Protein AF-X1UR05-F1 (afdb_monomer_lite)

Structure (mmCIF, N/CA/C/O backbone):
data_AF-X1UR05-F1
#
_entry.id   AF-X1UR05-F1
#
loop_
_atom_site.group_PDB
_atom_site.id
_atom_site.type_symbol
_atom_site.label_atom_id
_atom_site.label_alt_id
_atom_site.label_comp_id
_atom_site.label_asym_id
_atom_site.label_entity_id
_atom_site.label_seq_id
_atom_site.pdbx_PDB_ins_code
_atom_site.Cartn_x
_atom_site.Cartn_y
_atom_site.Cartn_z
_atom_site.occupancy
_atom_site.B_iso_or_equiv
_atom_site.auth_seq_id
_atom_site.auth_comp_id
_atom_site.auth_asym_id
_atom_site.auth_atom_id
_atom_site.pdbx_PDB_model_num
ATOM 1 N N . TYR A 1 1 ? -1.140 5.756 9.117 1.00 87.75 1 TYR A N 1
ATOM 2 C CA . TYR A 1 1 ? -1.607 6.255 10.423 1.00 87.75 1 TYR A CA 1
ATOM 3 C C . TYR A 1 1 ? -3.114 6.112 10.459 1.00 87.75 1 TYR A C 1
ATOM 5 O O . TYR A 1 1 ? -3.742 6.456 9.465 1.00 87.75 1 TYR A O 1
ATOM 13 N N . GLU A 1 2 ? -3.680 5.613 11.554 1.00 88.81 2 GLU A N 1
ATOM 14 C CA . GLU A 1 2 ? -5.135 5.563 11.750 1.00 88.81 2 GLU A CA 1
ATOM 15 C C . GLU A 1 2 ? -5.666 6.941 12.170 1.00 88.81 2 GLU A C 1
ATOM 17 O O . GLU A 1 2 ? -5.026 7.631 12.968 1.00 88.81 2 GLU A O 1
ATOM 22 N N . ASN A 1 3 ? -6.813 7.354 11.628 1.00 89.69 3 ASN A N 1
ATOM 23 C CA . ASN A 1 3 ? -7.494 8.575 12.054 1.00 89.69 3 ASN A CA 1
ATOM 24 C C . ASN A 1 3 ? -8.343 8.278 13.297 1.00 89.69 3 ASN A C 1
ATOM 26 O O . ASN A 1 3 ? -9.353 7.588 13.199 1.00 89.69 3 ASN A O 1
ATOM 30 N N . LEU A 1 4 ? -7.960 8.846 14.441 1.00 93.88 4 LEU A N 1
ATOM 31 C CA . LEU A 1 4 ? -8.647 8.660 15.724 1.00 93.88 4 LEU A CA 1
ATOM 32 C C . LEU A 1 4 ? -9.708 9.746 15.994 1.00 93.88 4 LEU A C 1
ATOM 34 O O . LEU A 1 4 ? -10.296 9.795 17.072 1.00 93.88 4 LEU A O 1
ATOM 38 N N . GLY A 1 5 ? -9.953 10.632 15.023 1.00 94.25 5 GLY A N 1
ATOM 39 C CA . GLY A 1 5 ? -10.890 11.746 15.133 1.00 94.25 5 GLY A CA 1
ATOM 40 C C . GLY A 1 5 ? -10.262 13.021 15.705 1.00 94.25 5 GLY A C 1
ATOM 41 O O . GLY A 1 5 ? -9.177 13.026 16.284 1.00 94.25 5 GLY A O 1
ATOM 42 N N . GLY A 1 6 ? -10.935 14.157 15.489 1.00 95.81 6 GLY A N 1
ATOM 43 C CA . GLY A 1 6 ? -10.518 15.455 16.042 1.00 95.81 6 GLY A CA 1
ATOM 44 C C . GLY A 1 6 ? -9.135 15.945 15.589 1.00 95.81 6 GLY A C 1
ATOM 45 O O . GLY A 1 6 ? -8.530 16.760 16.276 1.00 95.81 6 GLY A O 1
ATOM 46 N N . GLY A 1 7 ? -8.616 15.434 14.468 1.00 96.25 7 GLY A N 1
ATOM 47 C CA . GLY A 1 7 ? -7.263 15.735 13.985 1.00 96.25 7 GLY A CA 1
ATOM 48 C C . GLY A 1 7 ? -6.148 14.947 14.685 1.00 96.25 7 GLY A C 1
ATOM 49 O O . GLY A 1 7 ? -4.976 15.246 14.471 1.00 96.25 7 GLY A O 1
ATOM 50 N N . THR A 1 8 ? -6.494 13.949 15.504 1.00 96.62 8 THR A N 1
ATOM 51 C CA . THR A 1 8 ? -5.534 13.055 16.160 1.00 96.62 8 THR A CA 1
ATOM 52 C C . THR A 1 8 ? -5.306 11.807 15.313 1.00 96.62 8 THR A C 1
ATOM 54 O O . THR A 1 8 ? -6.251 11.207 14.801 1.00 96.62 8 THR A O 1
ATOM 57 N N . PHE A 1 9 ? -4.045 11.396 15.195 1.00 95.12 9 PHE A N 1
ATOM 58 C CA . PHE A 1 9 ? -3.635 10.209 14.452 1.00 95.12 9 PHE A CA 1
ATOM 59 C C . PHE A 1 9 ? -2.905 9.230 15.371 1.00 95.12 9 PHE A C 1
ATOM 61 O O . PHE A 1 9 ? -2.172 9.649 16.268 1.00 95.12 9 PHE A O 1
ATOM 68 N N . GLY A 1 10 ? -3.120 7.934 15.144 1.00 93.31 10 GLY A N 1
ATOM 69 C CA . GLY A 1 10 ? -2.452 6.857 15.876 1.00 93.31 10 GLY A CA 1
ATOM 70 C C . GLY A 1 10 ? -0.977 6.697 15.499 1.00 93.31 10 GLY A C 1
ATOM 71 O O . GLY A 1 10 ? -0.355 7.590 14.928 1.00 93.31 10 GLY A O 1
ATOM 72 N N . SER A 1 11 ? -0.401 5.532 15.791 1.00 95.00 11 SER A N 1
ATOM 73 C CA . SER A 1 11 ? 0.950 5.177 15.340 1.00 95.00 11 SER A CA 1
ATOM 74 C C . SER A 1 11 ? 0.993 4.869 13.834 1.00 95.00 11 SER A C 1
ATOM 76 O O . SER A 1 11 ? -0.034 4.664 13.173 1.00 95.00 11 SER A O 1
ATOM 78 N N . GLN A 1 12 ? 2.200 4.866 13.260 1.00 91.12 12 GLN A N 1
ATOM 79 C CA . GLN A 1 12 ? 2.399 4.447 11.875 1.00 91.12 12 GLN A CA 1
ATOM 80 C C . GLN A 1 12 ? 2.056 2.961 11.738 1.00 91.12 12 GLN A C 1
ATOM 82 O O . GLN A 1 12 ? 2.528 2.142 12.518 1.00 91.12 12 GLN A O 1
ATOM 87 N N . GLN A 1 13 ? 1.270 2.639 10.714 1.00 88.56 13 GLN A N 1
ATOM 88 C CA . GLN A 1 13 ? 0.993 1.272 10.288 1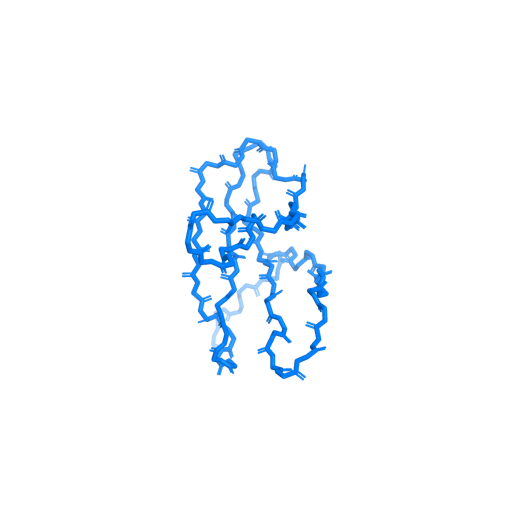.00 88.56 13 GLN A CA 1
ATOM 89 C C . GLN A 1 13 ? 1.718 1.083 8.958 1.00 88.56 13 GLN A C 1
ATOM 91 O O . GLN A 1 13 ? 1.504 1.872 8.031 1.00 88.56 13 GLN A O 1
ATOM 96 N N . VAL A 1 14 ? 2.642 0.128 8.899 1.00 89.94 14 VAL A N 1
ATOM 97 C CA . VAL A 1 14 ? 3.462 -0.144 7.714 1.00 89.94 14 VAL A CA 1
ATOM 98 C C . VAL A 1 14 ? 2.903 -1.383 7.030 1.00 89.94 14 VAL A C 1
ATOM 100 O O . VAL A 1 14 ? 2.924 -2.454 7.620 1.00 89.94 14 VAL A O 1
ATOM 103 N N . ILE A 1 15 ? 2.427 -1.225 5.794 1.00 87.25 15 ILE A N 1
ATOM 104 C CA . ILE A 1 15 ? 1.939 -2.337 4.962 1.00 87.25 15 ILE A CA 1
ATOM 105 C C . ILE A 1 15 ? 3.122 -3.057 4.304 1.00 87.25 15 ILE A C 1
ATOM 107 O O . ILE A 1 15 ? 3.216 -4.275 4.339 1.00 87.25 15 ILE A O 1
ATOM 111 N N . SER A 1 16 ? 4.062 -2.306 3.721 1.00 88.94 16 SER A N 1
ATOM 112 C CA . SER A 1 16 ? 5.287 -2.858 3.140 1.00 88.94 16 SER A CA 1
ATOM 113 C C . SER A 1 16 ? 6.331 -1.766 2.932 1.00 88.94 16 SER A C 1
ATOM 115 O O . SER A 1 16 ? 5.999 -0.6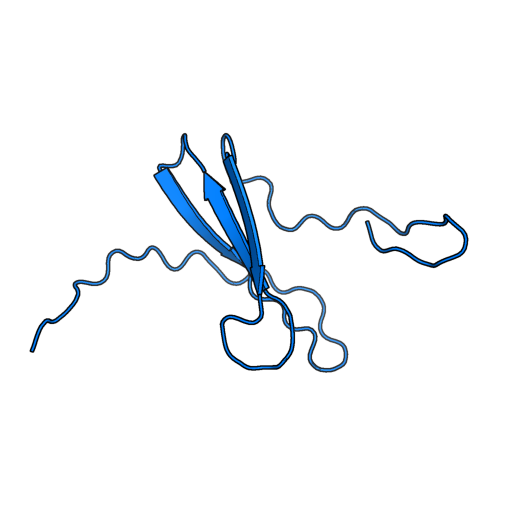10 2.663 1.00 88.94 16 SER A O 1
ATOM 117 N N . THR A 1 17 ? 7.604 -2.143 3.027 1.00 90.69 17 THR A N 1
ATOM 118 C CA . THR A 1 17 ? 8.753 -1.319 2.614 1.00 90.69 17 THR A CA 1
ATOM 119 C C . THR A 1 17 ? 9.487 -1.915 1.414 1.00 90.69 17 THR A C 1
ATOM 121 O O . THR A 1 17 ? 10.572 -1.454 1.077 1.00 90.69 17 THR A O 1
ATOM 124 N N . GLN A 1 18 ? 8.931 -2.965 0.803 1.00 90.38 18 GLN A N 1
ATOM 125 C CA . GLN A 1 18 ? 9.599 -3.753 -0.237 1.00 90.38 18 GLN A CA 1
ATOM 126 C C . GLN A 1 18 ? 9.249 -3.312 -1.664 1.00 90.38 18 GLN A C 1
ATOM 128 O O . GLN A 1 18 ? 9.873 -3.789 -2.599 1.00 90.38 18 GLN A O 1
ATOM 133 N N . ALA A 1 19 ? 8.267 -2.424 -1.847 1.00 89.94 19 ALA A N 1
ATOM 134 C CA . ALA A 1 19 ? 7.870 -1.934 -3.166 1.00 89.94 19 ALA A CA 1
ATOM 135 C C . ALA A 1 19 ? 8.835 -0.838 -3.662 1.00 89.94 19 ALA A C 1
ATOM 137 O O . ALA A 1 19 ? 8.639 0.349 -3.373 1.00 89.94 19 ALA A O 1
ATOM 138 N N . ASP A 1 20 ? 9.867 -1.220 -4.417 1.00 92.94 20 ASP A N 1
ATOM 139 C CA . ASP A 1 20 ? 10.867 -0.295 -4.943 1.00 92.94 20 ASP A CA 1
ATOM 140 C C . ASP A 1 20 ? 10.285 0.572 -6.065 1.00 92.94 20 ASP A C 1
ATOM 142 O O . ASP A 1 20 ? 9.864 0.115 -7.137 1.00 92.94 20 ASP A O 1
ATOM 146 N N . ARG A 1 21 ? 10.261 1.880 -5.797 1.00 94.06 21 ARG A N 1
ATOM 147 C CA . ARG A 1 21 ? 9.640 2.888 -6.654 1.00 94.06 21 ARG A CA 1
ATOM 148 C C . ARG A 1 21 ? 8.190 2.519 -6.983 1.00 94.06 21 ARG A C 1
ATOM 150 O O . ARG A 1 21 ? 7.814 2.403 -8.153 1.00 94.06 21 ARG A O 1
ATOM 157 N N . ALA A 1 22 ? 7.378 2.346 -5.940 1.00 93.31 22 ALA A N 1
ATOM 158 C CA . ALA A 1 22 ? 5.928 2.247 -6.069 1.00 93.31 22 ALA A CA 1
ATOM 159 C C . ALA A 1 22 ? 5.378 3.443 -6.871 1.00 93.31 22 ALA A C 1
ATOM 161 O O . ALA A 1 22 ? 5.628 4.600 -6.530 1.00 93.31 22 ALA A O 1
ATOM 162 N N . VAL A 1 23 ? 4.657 3.161 -7.957 1.00 96.56 23 VAL A N 1
ATOM 163 C CA . VAL A 1 23 ? 4.108 4.180 -8.874 1.00 96.56 23 VAL A CA 1
ATOM 164 C C . VAL A 1 23 ? 2.606 4.370 -8.717 1.00 96.56 23 VAL A C 1
ATOM 166 O O . VAL A 1 23 ? 2.084 5.428 -9.060 1.00 96.56 23 VAL A O 1
ATOM 169 N N . SER A 1 24 ? 1.911 3.365 -8.190 1.00 95.69 24 SER A N 1
ATOM 170 C CA . SER A 1 24 ? 0.479 3.431 -7.930 1.00 95.69 24 SER A CA 1
ATOM 171 C C . SER A 1 24 ? 0.090 2.511 -6.784 1.00 95.69 24 SER A C 1
ATOM 173 O O . SER A 1 24 ? 0.664 1.431 -6.621 1.00 95.69 24 SER A O 1
ATOM 175 N N . VAL A 1 25 ? -0.927 2.939 -6.041 1.00 94.69 25 VAL A N 1
ATOM 176 C CA . VAL A 1 25 ? -1.601 2.155 -5.007 1.00 94.69 25 VAL A CA 1
ATOM 177 C C . VAL A 1 25 ? -3.108 2.222 -5.226 1.00 94.69 25 VAL A C 1
ATOM 179 O O . VAL A 1 25 ? -3.621 3.260 -5.652 1.00 94.69 25 VAL A O 1
ATOM 182 N N . TYR A 1 26 ? -3.806 1.124 -4.959 1.00 96.06 26 TYR A N 1
ATOM 183 C CA . TYR A 1 26 ? -5.262 1.042 -5.044 1.00 96.06 26 TYR A CA 1
ATOM 184 C C . TYR A 1 26 ? -5.806 0.237 -3.868 1.00 96.06 26 TYR A C 1
ATOM 186 O O . TYR A 1 26 ? -5.129 -0.679 -3.407 1.00 96.06 26 TYR A O 1
ATOM 194 N N . ALA A 1 27 ? -6.996 0.595 -3.387 1.00 94.50 27 ALA A N 1
ATOM 195 C CA . ALA A 1 27 ? -7.654 -0.102 -2.293 1.00 94.50 27 ALA A CA 1
ATOM 196 C C . ALA A 1 27 ? -9.070 -0.514 -2.701 1.00 94.50 27 ALA A C 1
ATOM 198 O O . ALA A 1 27 ? -9.849 0.333 -3.153 1.00 94.50 27 ALA A O 1
ATOM 199 N N . CYS A 1 28 ? -9.366 -1.802 -2.566 1.00 93.25 28 CYS A N 1
ATOM 200 C CA . CYS A 1 28 ? -10.668 -2.409 -2.826 1.00 93.25 28 CYS A CA 1
ATOM 201 C C . CYS A 1 28 ? -10.733 -3.790 -2.177 1.00 93.25 28 CYS A C 1
ATOM 203 O O . CYS A 1 28 ? -9.714 -4.463 -2.111 1.00 93.25 28 CYS A O 1
ATOM 205 N N . ASP A 1 29 ? -11.929 -4.210 -1.791 1.00 93.19 29 ASP A N 1
ATOM 206 C CA . ASP A 1 29 ? -12.255 -5.593 -1.431 1.00 93.19 29 ASP A CA 1
ATOM 207 C C . ASP A 1 29 ? -12.021 -6.527 -2.636 1.00 93.19 29 ASP A C 1
ATOM 209 O O . ASP A 1 29 ? -12.775 -6.483 -3.618 1.00 93.19 29 ASP A O 1
ATOM 213 N N . LEU A 1 30 ? -10.908 -7.271 -2.632 1.00 89.12 30 LEU A N 1
ATOM 214 C CA . LEU A 1 30 ? -10.481 -8.113 -3.753 1.00 89.12 30 LEU A CA 1
ATOM 215 C C . LEU A 1 30 ? -10.963 -9.559 -3.603 1.00 89.12 30 LEU A C 1
ATOM 217 O O . LEU A 1 30 ? -11.156 -10.232 -4.623 1.00 89.12 30 LEU A O 1
ATOM 221 N N . ASP A 1 31 ? -11.153 -10.035 -2.374 1.00 89.38 31 ASP A N 1
ATOM 222 C CA . ASP A 1 31 ? -11.541 -11.413 -2.069 1.00 89.38 31 ASP A CA 1
ATOM 223 C C . ASP A 1 31 ? -13.029 -11.586 -1.694 1.00 89.38 31 ASP A C 1
ATOM 225 O O . ASP A 1 31 ? -13.553 -12.705 -1.741 1.00 89.38 31 ASP A O 1
ATOM 229 N N . GLY A 1 32 ? -13.743 -10.483 -1.470 1.00 91.38 32 GLY A N 1
ATOM 230 C CA . GLY A 1 32 ? -15.178 -10.430 -1.220 1.00 91.38 32 GLY A CA 1
ATOM 231 C C . GLY A 1 32 ? -15.567 -10.615 0.245 1.00 91.38 32 GLY A C 1
ATOM 232 O O . GLY A 1 32 ? -16.730 -10.957 0.504 1.00 91.38 32 GLY A O 1
ATOM 233 N N . ASP A 1 33 ? -14.639 -10.449 1.189 1.00 88.44 33 ASP A N 1
ATOM 234 C CA . ASP A 1 33 ? -14.898 -10.627 2.619 1.00 88.44 33 ASP A CA 1
ATOM 235 C C . ASP A 1 33 ? -15.491 -9.375 3.305 1.00 88.44 33 ASP A C 1
ATOM 237 O O . ASP A 1 33 ? -16.015 -9.444 4.426 1.00 88.44 33 ASP A O 1
ATOM 241 N N . GLY A 1 34 ? -15.543 -8.259 2.571 1.00 88.19 34 GLY A N 1
ATOM 242 C CA . GLY A 1 34 ? -16.141 -7.000 2.994 1.00 88.19 34 GLY A CA 1
ATOM 243 C C . GLY A 1 34 ? -15.156 -6.015 3.614 1.00 88.19 34 GLY A C 1
ATOM 244 O O . GLY A 1 34 ? -15.585 -4.931 4.037 1.00 88.19 34 GLY A O 1
ATOM 245 N N . ASP A 1 35 ? -13.871 -6.347 3.660 1.00 87.25 35 ASP A N 1
ATOM 246 C CA . ASP A 1 35 ? -12.815 -5.428 4.030 1.00 87.25 35 ASP A CA 1
ATOM 247 C C . ASP A 1 35 ? -11.991 -4.973 2.800 1.00 87.25 35 ASP A C 1
ATOM 249 O O . ASP A 1 35 ? -12.056 -5.553 1.724 1.00 87.25 35 ASP A O 1
ATOM 253 N N . ASN A 1 36 ? -11.343 -3.801 2.880 1.00 89.69 36 ASN A N 1
ATOM 254 C CA . ASN A 1 36 ? -10.611 -3.268 1.726 1.00 89.69 36 ASN A CA 1
ATOM 255 C C . ASN A 1 36 ? -9.148 -3.706 1.775 1.00 89.69 36 ASN A C 1
ATOM 257 O O . ASN A 1 36 ? -8.388 -3.220 2.619 1.00 89.69 36 ASN A O 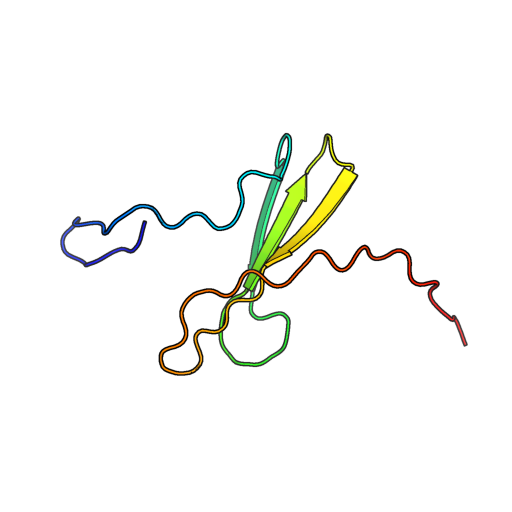1
ATOM 261 N N . ASP A 1 37 ? -8.737 -4.464 0.767 1.00 90.56 37 ASP A N 1
ATOM 262 C CA . ASP A 1 37 ? -7.345 -4.819 0.521 1.00 90.56 37 ASP A CA 1
ATOM 263 C C . ASP A 1 37 ? -6.525 -3.670 -0.067 1.00 90.56 37 ASP A C 1
ATOM 265 O O . ASP A 1 37 ? -7.051 -2.630 -0.482 1.00 90.56 37 ASP A O 1
ATOM 269 N N . VAL A 1 38 ? -5.207 -3.881 -0.181 1.00 92.50 38 VAL A N 1
ATOM 270 C CA . VAL A 1 38 ? -4.292 -2.955 -0.860 1.00 92.50 38 VAL A CA 1
ATOM 271 C C . VAL A 1 38 ? -3.521 -3.636 -1.988 1.00 92.50 38 VAL A C 1
ATOM 273 O O . VAL A 1 38 ? -2.890 -4.674 -1.810 1.00 92.50 38 VAL A O 1
ATOM 276 N N . LEU A 1 39 ? -3.486 -2.982 -3.150 1.00 93.69 39 LEU A N 1
ATOM 277 C CA . LEU A 1 39 ? -2.639 -3.324 -4.290 1.00 93.69 39 LEU A CA 1
ATOM 278 C C . LEU A 1 39 ? -1.577 -2.246 -4.504 1.00 93.69 39 LEU A C 1
ATOM 280 O O . LEU A 1 39 ? -1.866 -1.049 -4.448 1.00 93.69 39 LEU A O 1
ATOM 284 N N . SER A 1 40 ? -0.353 -2.660 -4.825 1.00 94.19 40 SER A N 1
ATOM 285 C CA . SER A 1 40 ? 0.719 -1.752 -5.250 1.00 94.19 40 SER A CA 1
ATOM 286 C C . SER A 1 40 ? 1.351 -2.214 -6.554 1.00 94.19 40 SER A C 1
AT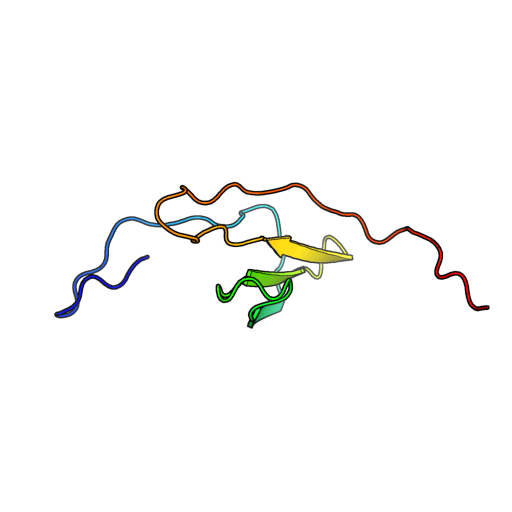OM 288 O O . SER A 1 40 ? 1.548 -3.413 -6.739 1.00 94.19 40 SER A O 1
ATOM 290 N N . ALA A 1 41 ? 1.721 -1.268 -7.418 1.00 94.12 41 ALA A N 1
ATOM 291 C CA . ALA A 1 41 ? 2.592 -1.526 -8.563 1.00 94.12 41 ALA A CA 1
ATOM 292 C C . ALA A 1 41 ? 3.945 -0.843 -8.341 1.00 94.12 41 ALA A C 1
ATOM 294 O O . ALA A 1 41 ? 3.994 0.370 -8.103 1.00 94.12 41 ALA A O 1
ATOM 295 N N . SER A 1 42 ? 5.034 -1.604 -8.434 1.00 93.00 42 SER A N 1
ATOM 296 C CA . SER A 1 42 ? 6.402 -1.108 -8.286 1.00 93.00 42 SER A CA 1
ATOM 297 C C . SER A 1 42 ? 7.159 -1.196 -9.609 1.00 93.00 42 SER A C 1
ATOM 299 O O . SER A 1 42 ? 7.143 -2.210 -10.310 1.00 93.00 42 SER A O 1
ATOM 301 N N . HIS A 1 43 ? 7.781 -0.081 -10.002 1.00 92.44 43 HIS A N 1
ATOM 302 C CA . HIS A 1 43 ? 8.417 0.017 -11.314 1.00 92.44 43 HIS A CA 1
ATOM 303 C C . HIS A 1 43 ? 9.759 -0.718 -11.360 1.00 92.44 43 HIS A C 1
ATOM 305 O O . HIS A 1 43 ? 10.100 -1.279 -12.397 1.00 92.44 43 HIS A O 1
ATOM 311 N N . TYR A 1 44 ? 10.540 -0.695 -10.276 1.00 94.44 44 TYR A N 1
ATOM 312 C CA . TYR A 1 44 ? 11.874 -1.303 -10.278 1.00 94.44 44 TYR A CA 1
ATOM 313 C C . TYR A 1 44 ? 11.862 -2.796 -9.959 1.00 94.44 44 TYR A C 1
ATOM 315 O O . TYR A 1 44 ? 12.644 -3.522 -10.568 1.00 94.44 44 TYR A O 1
ATOM 323 N N . ASP A 1 45 ? 10.913 -3.281 -9.155 1.00 88.81 45 ASP A N 1
ATOM 324 C CA . ASP A 1 45 ? 10.745 -4.732 -8.961 1.00 88.81 45 ASP A CA 1
ATOM 325 C C . ASP A 1 45 ? 9.915 -5.394 -10.069 1.00 88.81 45 ASP A C 1
ATOM 327 O O . ASP A 1 45 ? 9.745 -6.612 -10.059 1.00 88.81 45 ASP A O 1
ATOM 331 N N . ALA A 1 46 ? 9.362 -4.601 -10.999 1.00 91.81 46 ALA A N 1
ATOM 332 C CA . ALA A 1 46 ? 8.429 -5.052 -12.033 1.00 91.81 46 ALA A CA 1
ATOM 333 C C . ALA A 1 46 ? 7.298 -5.933 -11.460 1.00 91.81 46 ALA A C 1
ATOM 335 O O . ALA A 1 46 ? 6.946 -6.969 -12.028 1.00 91.81 46 ALA A O 1
ATOM 336 N N . LYS A 1 47 ? 6.747 -5.523 -10.309 1.00 89.56 47 LYS A N 1
ATOM 337 C CA . LYS A 1 47 ? 5.821 -6.326 -9.506 1.00 89.56 47 LYS A CA 1
ATOM 338 C C . LYS A 1 47 ? 4.502 -5.594 -9.281 1.00 89.56 47 LYS A C 1
ATOM 340 O O . LYS A 1 47 ? 4.465 -4.389 -9.035 1.00 89.56 47 LYS A O 1
ATOM 345 N N . VAL A 1 48 ? 3.419 -6.366 -9.318 1.00 91.50 48 VAL A N 1
ATOM 346 C CA . VAL A 1 48 ? 2.158 -6.015 -8.661 1.00 91.50 48 VAL A CA 1
ATOM 347 C C . VAL A 1 48 ? 2.061 -6.877 -7.408 1.00 91.50 48 VAL A C 1
ATOM 349 O O . VAL A 1 48 ? 2.199 -8.095 -7.496 1.00 91.50 48 VAL A O 1
ATOM 352 N N . ALA A 1 49 ? 1.883 -6.245 -6.252 1.00 89.88 49 ALA A N 1
ATOM 353 C CA . ALA A 1 49 ? 1.743 -6.912 -4.961 1.00 89.88 49 ALA A CA 1
ATOM 354 C C . ALA A 1 49 ? 0.352 -6.643 -4.384 1.00 89.88 49 ALA A C 1
ATOM 356 O O . ALA A 1 49 ? -0.146 -5.521 -4.499 1.00 89.88 49 ALA A O 1
ATOM 357 N N . TRP A 1 50 ? -0.231 -7.669 -3.772 1.00 91.50 50 TRP A N 1
ATOM 358 C CA . TRP A 1 50 ? -1.481 -7.621 -3.019 1.00 91.50 50 TRP A CA 1
ATOM 359 C C . TRP A 1 50 ? -1.164 -7.841 -1.541 1.00 91.50 50 TRP A C 1
ATOM 361 O O . TRP A 1 50 ? -0.352 -8.704 -1.213 1.00 91.50 50 TRP A O 1
ATOM 371 N N . TYR A 1 51 ? -1.775 -7.028 -0.689 1.00 88.62 51 TYR A N 1
ATOM 372 C CA . TYR A 1 51 ? -1.742 -7.138 0.759 1.00 88.62 51 TYR A CA 1
ATOM 373 C C . TYR A 1 51 ? -3.185 -7.313 1.220 1.00 88.62 51 TYR A C 1
ATOM 375 O O . TYR A 1 51 ? -3.975 -6.370 1.106 1.00 88.62 51 TYR A O 1
ATOM 383 N N . GLU A 1 52 ? -3.497 -8.525 1.666 1.00 88.56 52 GLU A N 1
ATOM 384 C CA . GLU A 1 52 ? -4.799 -8.879 2.223 1.00 88.56 52 GLU A CA 1
ATOM 385 C C . GLU A 1 52 ? -5.007 -8.125 3.535 1.00 88.56 52 GLU A C 1
ATOM 387 O O . GLU A 1 52 ? -4.091 -8.013 4.363 1.00 88.56 52 GLU A O 1
ATOM 392 N N . ASN A 1 53 ? -6.190 -7.550 3.696 1.00 86.12 53 ASN A N 1
ATOM 393 C CA . ASN A 1 53 ? -6.629 -7.043 4.978 1.00 86.12 53 ASN A CA 1
ATOM 394 C C . ASN A 1 53 ? -7.524 -8.119 5.619 1.00 86.12 53 ASN A C 1
ATOM 396 O O . ASN A 1 53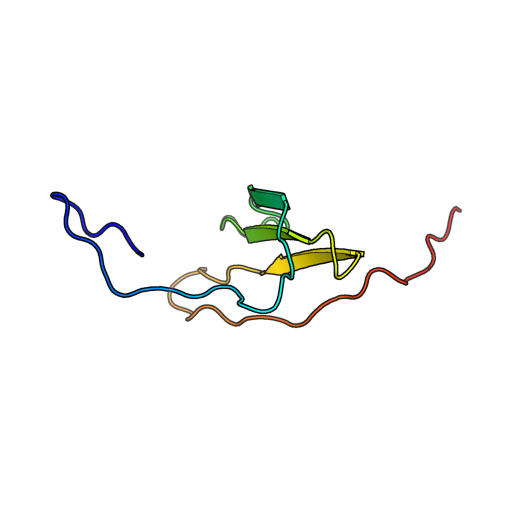 ? -8.264 -8.804 4.939 1.00 86.12 53 ASN A O 1
ATOM 400 N N . LEU A 1 54 ? -7.337 -8.368 6.920 1.00 81.69 54 LEU A N 1
ATOM 401 C CA . LEU A 1 54 ? -7.987 -9.484 7.631 1.00 81.69 54 LEU A CA 1
ATOM 402 C C . LEU A 1 54 ? -8.940 -8.995 8.722 1.00 81.69 54 LEU A C 1
ATOM 404 O O . LEU A 1 54 ? -9.196 -9.692 9.710 1.00 81.69 54 LEU A O 1
ATOM 408 N N . ILE A 1 55 ? -9.431 -7.762 8.618 1.00 70.06 55 ILE A N 1
ATOM 409 C CA . ILE A 1 55 ? -10.288 -7.140 9.629 1.00 70.06 55 ILE A CA 1
ATOM 410 C C . ILE A 1 55 ? -11.729 -7.649 9.456 1.00 70.06 55 ILE A C 1
ATOM 412 O O . ILE A 1 55 ? -12.700 -6.897 9.409 1.00 70.06 55 ILE A O 1
ATOM 416 N N . SER A 1 56 ? -11.881 -8.969 9.543 1.00 58.41 56 SER A N 1
ATOM 417 C CA . SER A 1 56 ? -13.055 -9.590 10.133 1.00 58.41 56 SER A CA 1
ATOM 418 C C . SER A 1 56 ? -12.834 -9.661 11.653 1.00 58.41 56 SER A C 1
ATOM 420 O O . SER A 1 56 ? -12.076 -10.460 12.191 1.00 58.41 56 SER A O 1
ATOM 422 N N . ALA A 1 57 ? -13.454 -8.732 12.383 1.00 47.28 57 ALA A N 1
ATOM 423 C CA . ALA A 1 57 ? -13.617 -8.792 13.841 1.00 47.28 57 ALA A CA 1
ATOM 424 C C . ALA A 1 57 ? -12.362 -9.185 14.674 1.00 47.28 57 ALA A C 1
ATOM 426 O O . ALA A 1 57 ? -12.386 -10.151 15.434 1.00 47.28 57 ALA A O 1
ATOM 427 N N . GLY A 1 58 ? -11.297 -8.375 14.629 1.00 45.62 58 GLY A N 1
ATOM 428 C CA . GLY A 1 58 ? -10.277 -8.352 15.695 1.00 45.62 58 GLY A CA 1
ATOM 429 C C . GLY A 1 58 ? -8.932 -9.032 15.412 1.00 45.62 58 GLY A C 1
ATOM 430 O O . GLY A 1 58 ? -8.158 -9.215 16.353 1.00 45.62 58 GLY A O 1
ATOM 431 N N . GLY A 1 59 ? -8.625 -9.372 14.160 1.00 44.28 59 GLY A N 1
ATOM 432 C CA . GLY A 1 59 ? -7.293 -9.818 13.745 1.00 44.28 59 GLY A CA 1
ATOM 433 C C . GLY A 1 59 ? -6.355 -8.652 13.423 1.00 44.28 59 GLY A C 1
ATOM 434 O O . GLY A 1 59 ? -6.737 -7.700 12.749 1.00 44.28 59 GLY A O 1
ATOM 435 N N . SER A 1 60 ? -5.122 -8.712 13.925 1.00 46.97 60 SER A N 1
ATOM 436 C CA . SER A 1 60 ? -3.998 -7.874 13.478 1.00 46.97 60 SER A CA 1
ATOM 437 C C . SER A 1 60 ? -3.763 -8.053 11.967 1.00 46.97 60 SER A C 1
ATOM 439 O O . SER A 1 60 ? -4.041 -9.142 11.471 1.00 46.97 60 SER A O 1
ATOM 441 N N . PRO A 1 61 ? -3.195 -7.070 11.240 1.00 49.16 61 PRO A N 1
ATOM 442 C CA . PRO A 1 61 ? -2.845 -7.263 9.833 1.00 49.16 61 PRO A CA 1
ATOM 443 C C . PRO A 1 61 ? -1.805 -8.387 9.709 1.00 49.16 61 PRO A C 1
ATOM 445 O O . PRO A 1 61 ? -0.666 -8.236 10.160 1.00 49.16 61 PRO A O 1
ATOM 448 N N . GLU A 1 62 ? -2.198 -9.522 9.136 1.00 49.53 62 GLU A N 1
ATOM 449 C CA . GLU A 1 62 ? -1.280 -10.586 8.737 1.00 49.53 62 GLU A CA 1
ATOM 450 C C . GLU A 1 62 ? -0.874 -10.299 7.290 1.00 49.53 62 GLU A C 1
ATOM 452 O O . GLU A 1 62 ? -1.699 -10.277 6.384 1.00 49.53 62 GLU A O 1
ATOM 457 N N . ILE A 1 63 ? 0.403 -9.982 7.080 1.00 52.22 63 ILE A N 1
ATOM 458 C CA . ILE A 1 63 ? 0.957 -9.775 5.741 1.00 52.22 63 ILE A CA 1
ATOM 459 C C . ILE A 1 63 ? 1.117 -11.162 5.119 1.00 52.22 63 ILE A C 1
ATOM 461 O O . ILE A 1 63 ? 2.134 -11.814 5.373 1.00 52.22 63 ILE A O 1
ATOM 465 N N . ASP A 1 64 ? 0.134 -11.620 4.341 1.00 47.31 64 ASP A N 1
ATOM 466 C CA . ASP A 1 64 ? 0.278 -12.885 3.621 1.00 47.31 64 ASP A CA 1
ATOM 467 C C . ASP A 1 64 ? 1.056 -12.706 2.303 1.00 47.31 64 ASP A C 1
ATOM 469 O O . ASP A 1 64 ? 1.038 -11.672 1.630 1.00 47.31 64 ASP A O 1
ATOM 473 N N . VAL A 1 65 ? 1.870 -13.714 2.016 1.00 43.97 65 VAL A N 1
ATOM 474 C CA . VAL A 1 65 ? 3.068 -13.665 1.177 1.00 43.97 65 VAL A CA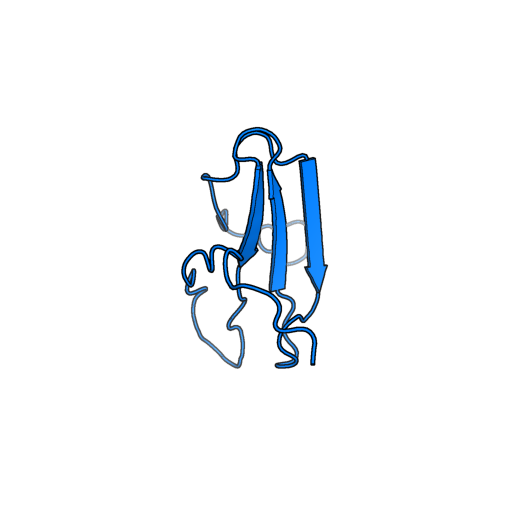 1
ATOM 475 C C . VAL A 1 65 ? 2.763 -13.552 -0.321 1.00 43.97 65 VAL A C 1
ATOM 477 O O . VAL A 1 65 ? 1.866 -14.195 -0.858 1.00 43.97 65 VAL A O 1
ATOM 480 N N . GLU A 1 66 ? 3.624 -12.795 -1.011 1.00 42.59 66 GLU A N 1
ATOM 481 C CA . GLU A 1 66 ? 3.786 -12.679 -2.465 1.00 42.59 66 GLU A CA 1
ATOM 482 C C . GLU A 1 66 ? 3.328 -13.910 -3.277 1.00 42.59 66 GLU A C 1
ATOM 484 O O . GLU A 1 66 ? 4.110 -14.820 -3.576 1.00 42.59 66 GLU A O 1
ATOM 489 N N . ARG A 1 67 ? 2.078 -13.908 -3.755 1.00 47.62 67 ARG A N 1
ATOM 490 C CA . ARG A 1 67 ? 1.687 -14.775 -4.873 1.00 47.62 67 ARG A CA 1
ATOM 491 C C . ARG A 1 67 ? 2.278 -14.189 -6.152 1.00 47.62 67 ARG A C 1
ATOM 493 O O . ARG A 1 67 ? 1.653 -13.389 -6.841 1.00 47.62 67 ARG A O 1
ATOM 500 N N . ASN A 1 68 ? 3.514 -14.580 -6.464 1.00 37.97 68 ASN A N 1
ATOM 501 C CA . ASN A 1 68 ? 4.110 -14.353 -7.777 1.00 37.97 68 ASN A CA 1
ATOM 502 C C . ASN A 1 68 ? 3.177 -14.955 -8.837 1.00 37.97 68 ASN A C 1
ATOM 504 O O . ASN A 1 68 ? 3.069 -16.174 -8.954 1.00 37.97 68 ASN A O 1
ATOM 508 N N . GLY A 1 69 ? 2.490 -14.100 -9.598 1.00 39.06 69 GLY A N 1
ATOM 509 C CA . GLY A 1 69 ? 1.576 -14.472 -10.680 1.00 39.06 69 GLY A CA 1
ATOM 510 C C . GLY A 1 69 ? 2.271 -15.080 -11.904 1.00 39.06 69 GLY A C 1
ATOM 511 O O . GLY A 1 69 ? 2.005 -14.666 -13.026 1.00 39.06 69 GLY A O 1
ATOM 512 N N . THR A 1 70 ? 3.163 -16.054 -11.718 1.00 38.81 70 THR A N 1
ATOM 513 C CA . THR A 1 70 ? 3.782 -16.841 -12.799 1.00 38.81 70 THR A CA 1
ATOM 514 C C . THR A 1 70 ? 3.054 -18.164 -13.066 1.00 38.81 70 THR A C 1
ATOM 516 O O . THR A 1 70 ? 3.600 -19.055 -13.715 1.00 38.81 70 THR A O 1
ATOM 519 N N . GLY A 1 71 ? 1.804 -18.307 -12.613 1.00 35.97 71 GLY A N 1
ATOM 520 C CA . GLY A 1 71 ? 0.946 -19.422 -13.014 1.00 35.97 71 GLY A CA 1
ATOM 521 C C . GLY A 1 71 ? 0.502 -19.270 -14.477 1.00 35.97 71 GLY A C 1
ATOM 522 O O . GLY A 1 71 ? 0.030 -18.194 -14.847 1.00 35.97 71 GLY A O 1
ATOM 523 N N . PRO A 1 72 ? 0.646 -20.298 -15.335 1.00 36.66 72 PRO A N 1
ATOM 524 C CA . PRO A 1 72 ? 0.197 -20.213 -16.718 1.00 36.66 72 PRO A CA 1
ATOM 525 C C . PRO A 1 72 ? -1.328 -20.102 -16.746 1.00 36.66 72 PRO A C 1
ATOM 527 O O . PRO A 1 72 ? -2.008 -20.936 -16.155 1.00 36.66 72 PRO A O 1
ATOM 530 N N . TYR A 1 73 ? -1.864 -19.109 -17.456 1.00 39.53 73 TYR A N 1
ATOM 531 C CA . TYR A 1 73 ? -3.272 -19.092 -17.853 1.00 39.53 73 TYR A CA 1
ATOM 532 C C . TYR A 1 73 ? -3.560 -20.354 -18.685 1.00 39.53 73 TYR A C 1
ATOM 534 O O . TYR A 1 73 ? -3.028 -20.456 -19.796 1.00 39.53 73 TYR A O 1
ATOM 542 N N . PRO A 1 74 ? -4.386 -21.319 -18.241 1.00 34.38 74 PRO A N 1
ATOM 543 C CA . PRO A 1 74 ? -4.942 -22.282 -19.167 1.00 34.38 74 PRO A CA 1
ATOM 544 C C . PRO A 1 74 ? -6.131 -21.607 -19.850 1.00 34.38 74 PRO A C 1
ATOM 546 O O . PRO A 1 74 ? -7.207 -21.465 -19.275 1.00 34.38 74 PRO A O 1
ATOM 549 N N . HIS A 1 75 ? -5.927 -21.172 -21.091 1.00 36.75 75 HIS A N 1
ATOM 550 C CA . HIS A 1 75 ? -7.038 -21.035 -22.022 1.00 36.75 75 HIS A CA 1
ATOM 551 C C . HIS A 1 75 ? -7.445 -22.436 -22.484 1.00 36.75 75 HIS A C 1
ATOM 553 O O . HIS A 1 75 ? -6.798 -22.974 -23.378 1.00 36.75 75 HIS A O 1
ATOM 559 N N . THR A 1 76 ? -8.493 -22.992 -21.875 1.00 49.91 76 THR A N 1
ATOM 560 C CA . THR A 1 76 ? -9.595 -23.733 -22.525 1.00 49.91 76 THR A CA 1
ATOM 561 C C . THR A 1 76 ? -10.757 -23.830 -21.555 1.00 49.91 76 THR A C 1
ATOM 563 O O . THR A 1 76 ? -10.521 -24.376 -20.454 1.00 49.91 76 THR A O 1
#

Secondary structure (DSSP, 8-state):
--EEETTEE-----S-S--TTEEEEEEE-SSSSSS-EEEEEETTTTEEEEE----SSS------------------

Organism: NCBI:txid412755

pLDDT: mean 78.13, std 21.63, range [34.38, 96.62]

Foldseek 3Di:
DDDPDPPDDDDDDDQDPPQAQWPDKDWADPPPPPHIWIWTQHDVVRDIDTQDADPPPDDDRDRDDDPPPPDDDDDD

InterPro domains:
  IPR013517 FG-GAP repeat [PF13517] (1-39)
  IPR028994 Integrin alpha, N-terminal [SSF69318] (1-63)

Sequence (76 aa):
YENLGGGTFGSQQVISTQADRAVSVYACDLDGDGDNDVLSASHYDAKVAWYENLISAGGSPEIDVERNGTGPYPHT

Radius of gyration: 15.03 Å; chains: 1; bounding box: 28×40×39 Å